Protein AF-A0A6M0RI28-F1 (afdb_monomer_lite)

Radius of gyration: 14.51 Å; chains: 1; bounding box: 36×31×35 Å

pLDDT: mean 93.05, std 6.73, range [59.41, 98.56]

Structure (mmCIF, N/CA/C/O backbone):
data_AF-A0A6M0RI28-F1
#
_entry.id   AF-A0A6M0RI28-F1
#
loop_
_atom_site.group_PDB
_atom_site.id
_atom_site.type_symbol
_atom_site.label_atom_id
_atom_site.label_alt_id
_atom_site.label_comp_id
_atom_site.label_asym_id
_atom_site.label_entity_id
_atom_site.label_seq_id
_atom_site.pdbx_PDB_ins_code
_atom_site.Cartn_x
_atom_site.Cartn_y
_atom_site.Cartn_z
_atom_site.occupancy
_atom_site.B_iso_or_equiv
_atom_site.auth_seq_id
_atom_site.auth_comp_id
_atom_site.auth_asym_id
_atom_site.auth_atom_id
_atom_site.pdbx_PDB_model_num
ATOM 1 N 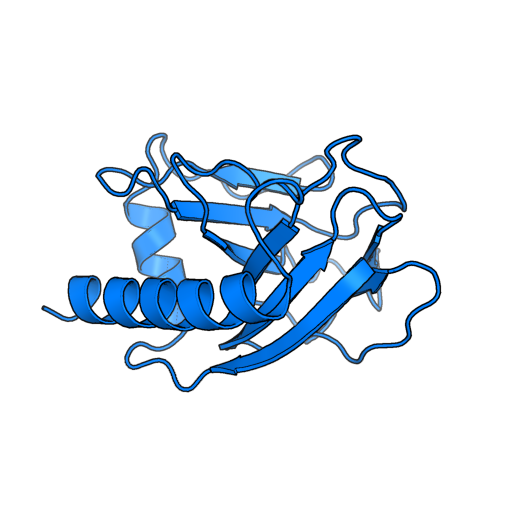N . MET A 1 1 ? 6.501 -1.047 -10.677 1.00 92.00 1 MET A N 1
ATOM 2 C CA . MET A 1 1 ? 7.098 0.291 -10.938 1.00 92.00 1 MET A CA 1
ATOM 3 C C . MET A 1 1 ? 6.277 1.347 -10.215 1.00 92.00 1 MET A C 1
ATOM 5 O O . MET A 1 1 ? 5.064 1.245 -10.260 1.00 92.00 1 MET A O 1
ATOM 9 N N . ILE A 1 2 ? 6.871 2.327 -9.529 1.00 95.81 2 ILE A N 1
ATOM 10 C CA . ILE A 1 2 ? 6.079 3.419 -8.931 1.00 95.81 2 ILE A CA 1
ATOM 11 C C . ILE A 1 2 ? 5.707 4.405 -10.037 1.00 95.81 2 ILE A C 1
ATOM 13 O O . ILE A 1 2 ? 6.597 4.922 -10.714 1.00 95.81 2 ILE A O 1
ATOM 17 N N . VAL A 1 3 ? 4.407 4.647 -10.201 1.00 96.75 3 VAL A N 1
ATOM 18 C CA . VAL A 1 3 ? 3.840 5.551 -11.217 1.00 96.75 3 VAL A CA 1
ATOM 19 C C . VAL A 1 3 ? 3.291 6.848 -10.618 1.00 96.75 3 VAL A C 1
ATOM 21 O O . VAL A 1 3 ? 3.072 7.810 -11.344 1.00 96.75 3 VAL A O 1
ATOM 24 N N . HIS A 1 4 ? 3.120 6.900 -9.295 1.00 97.69 4 HIS A N 1
ATOM 25 C CA . HIS A 1 4 ? 2.779 8.111 -8.549 1.00 97.69 4 HIS A CA 1
ATOM 26 C C . HIS A 1 4 ? 3.325 8.014 -7.118 1.00 97.69 4 HIS A C 1
ATOM 28 O O . HIS A 1 4 ? 3.339 6.925 -6.540 1.00 97.69 4 HIS A O 1
ATOM 34 N N . ILE A 1 5 ? 3.762 9.135 -6.542 1.00 97.31 5 ILE A N 1
ATOM 35 C CA . ILE A 1 5 ? 4.209 9.228 -5.148 1.00 97.31 5 ILE A CA 1
ATOM 36 C C . ILE A 1 5 ? 3.912 10.619 -4.589 1.00 97.31 5 ILE A C 1
ATOM 38 O O . ILE A 1 5 ? 4.222 11.622 -5.227 1.00 97.31 5 ILE A O 1
ATOM 42 N N . GLU A 1 6 ? 3.357 10.678 -3.383 1.00 96.88 6 GLU A N 1
ATOM 43 C CA . GLU A 1 6 ? 3.124 11.923 -2.652 1.00 96.88 6 GLU A CA 1
ATOM 44 C C . GLU A 1 6 ? 3.107 11.688 -1.136 1.00 96.88 6 GLU A C 1
ATOM 46 O O . GLU A 1 6 ? 2.978 10.557 -0.673 1.00 96.88 6 GLU A O 1
ATOM 51 N N . ASN A 1 7 ? 3.237 12.755 -0.348 1.00 97.19 7 ASN A N 1
ATOM 52 C CA . ASN A 1 7 ? 3.039 12.695 1.100 1.00 97.19 7 ASN A CA 1
ATOM 53 C C . ASN A 1 7 ? 1.649 13.221 1.438 1.00 97.19 7 ASN A C 1
ATOM 55 O O . ASN A 1 7 ? 1.312 14.345 1.064 1.00 97.19 7 ASN A O 1
ATOM 59 N N . LEU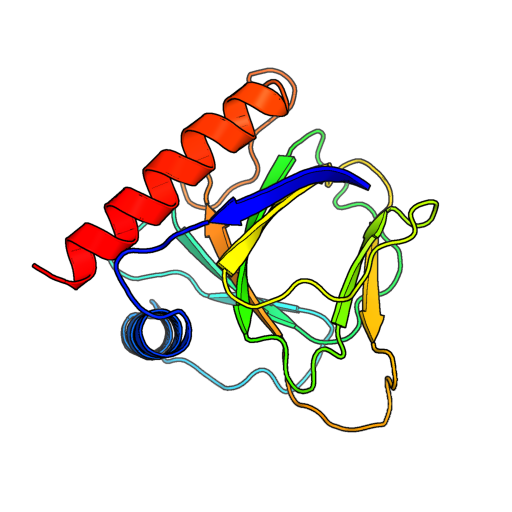 A 1 8 ? 0.864 12.426 2.161 1.00 96.50 8 LEU A N 1
ATOM 60 C CA . LEU A 1 8 ? -0.472 12.816 2.587 1.00 96.50 8 LEU A CA 1
ATOM 61 C C . LEU A 1 8 ? -0.432 13.483 3.959 1.00 96.50 8 LEU A C 1
ATOM 63 O O . LEU A 1 8 ? 0.223 13.006 4.885 1.00 96.50 8 LEU A O 1
ATOM 67 N N . GLN A 1 9 ? -1.191 14.567 4.100 1.00 93.56 9 GLN A N 1
ATOM 68 C CA . GLN A 1 9 ? -1.577 15.086 5.407 1.00 93.56 9 GLN A CA 1
ATOM 69 C C . GLN A 1 9 ? -2.809 14.309 5.866 1.00 93.56 9 GLN A C 1
ATOM 71 O O . GLN A 1 9 ? -3.919 14.555 5.398 1.00 93.56 9 GLN A O 1
ATOM 76 N N . LEU A 1 10 ? -2.587 13.316 6.724 1.00 93.19 10 LEU A N 1
ATOM 77 C CA . LEU A 1 10 ? -3.654 12.500 7.291 1.00 93.19 10 LEU A CA 1
ATOM 78 C C . LEU A 1 10 ? -4.216 13.178 8.546 1.00 93.19 10 LEU A C 1
ATOM 80 O O . LEU A 1 10 ? -3.442 13.784 9.290 1.00 93.19 10 LEU A O 1
ATOM 84 N N . PRO A 1 11 ? -5.526 13.053 8.812 1.00 92.00 11 PRO A N 1
ATOM 85 C CA . PRO A 1 11 ? -6.117 13.591 10.034 1.00 92.00 11 PRO A CA 1
ATOM 86 C C . PRO A 1 11 ? -5.664 12.795 11.275 1.00 92.00 11 PRO A C 1
ATOM 88 O O . PRO A 1 11 ? -5.379 13.384 12.313 1.00 92.00 11 PRO A O 1
ATOM 91 N N . LEU A 1 12 ? -5.433 11.485 11.108 1.00 92.12 12 LEU A N 1
ATOM 92 C CA . LEU A 1 12 ? -4.963 10.569 12.146 1.00 92.12 12 LEU A CA 1
ATOM 93 C C . LEU A 1 12 ? -3.471 10.232 11.975 1.00 92.12 12 LEU A C 1
ATOM 95 O O . LEU A 1 12 ? -3.001 9.991 10.858 1.00 92.12 12 LEU A O 1
ATOM 99 N N . ALA A 1 13 ? -2.724 10.135 13.080 1.00 94.69 13 ALA A N 1
ATOM 100 C CA . ALA A 1 13 ? -1.317 9.736 13.038 1.00 94.69 13 ALA A CA 1
ATOM 101 C C . ALA A 1 13 ? -1.147 8.286 12.538 1.00 94.69 13 ALA A C 1
ATOM 103 O O . ALA A 1 13 ? -1.889 7.385 12.935 1.00 94.69 13 ALA A O 1
ATOM 104 N N . CYS A 1 14 ? -0.118 8.030 11.720 1.00 96.56 14 CYS A N 1
ATOM 105 C CA . CYS A 1 14 ? 0.115 6.712 11.109 1.00 96.56 14 CYS A CA 1
ATOM 106 C C . CYS A 1 14 ? 0.259 5.577 12.137 1.00 96.56 14 CYS A C 1
ATOM 108 O O . CYS A 1 14 ? -0.241 4.476 11.917 1.00 96.56 14 CYS A O 1
ATOM 110 N N . GLU A 1 15 ? 0.896 5.840 13.280 1.00 94.69 15 GLU A N 1
ATOM 111 C CA . GLU A 1 15 ? 1.069 4.851 14.353 1.00 94.69 15 GLU A CA 1
ATOM 112 C C . GLU A 1 15 ? -0.254 4.493 15.045 1.00 94.69 15 GLU A C 1
ATOM 114 O O . GLU A 1 15 ? -0.503 3.323 15.359 1.00 94.69 15 GLU A O 1
ATOM 119 N N . GLN A 1 16 ? -1.128 5.485 15.241 1.00 95.25 16 GLN A N 1
ATOM 120 C CA . GLN A 1 16 ? -2.469 5.282 15.793 1.00 95.25 16 GLN A CA 1
ATOM 121 C C . GLN A 1 16 ? -3.328 4.479 14.813 1.00 95.25 16 GLN A C 1
ATOM 123 O O . GLN A 1 16 ? -3.933 3.479 15.202 1.00 95.25 16 GLN A O 1
ATOM 128 N N . LEU A 1 17 ? -3.299 4.852 13.530 1.00 96.62 17 LEU A N 1
ATOM 129 C CA . LEU A 1 17 ? -3.983 4.136 12.457 1.00 96.62 17 LEU A CA 1
ATOM 130 C C . LEU A 1 17 ? -3.522 2.675 12.362 1.00 96.62 17 LEU A C 1
ATOM 132 O O . LEU A 1 17 ? -4.346 1.765 12.304 1.00 96.62 17 LEU A O 1
ATOM 136 N N . LEU A 1 18 ? -2.210 2.430 12.398 1.00 96.88 18 LEU A N 1
ATOM 137 C CA . LEU A 1 18 ? -1.657 1.079 12.356 1.00 96.88 18 LEU A CA 1
ATOM 138 C C . LEU A 1 18 ? -2.093 0.241 13.564 1.00 96.88 18 LEU A C 1
ATOM 140 O O . LEU A 1 18 ? -2.469 -0.920 13.405 1.00 96.88 18 LEU A O 1
ATOM 144 N N . SER A 1 19 ? -2.060 0.822 14.765 1.00 95.69 19 SER A N 1
ATOM 145 C CA . SER A 1 19 ? -2.489 0.139 15.992 1.00 95.69 19 SER A CA 1
ATOM 146 C C . SER A 1 19 ? -3.970 -0.239 15.933 1.00 95.69 19 SER A C 1
ATOM 148 O O . SER A 1 19 ? -4.334 -1.370 16.262 1.00 95.69 19 SER A O 1
ATOM 150 N N . TYR A 1 20 ? -4.813 0.672 15.436 1.00 95.62 20 TYR A N 1
ATOM 151 C CA . TYR A 1 20 ? -6.230 0.412 15.210 1.00 95.62 20 TYR A CA 1
ATOM 152 C C . TYR A 1 20 ? -6.440 -0.722 14.199 1.00 95.62 20 TYR A C 1
ATOM 154 O O . TYR A 1 20 ? -7.090 -1.715 14.525 1.00 95.62 20 TYR A O 1
ATOM 162 N N . LEU A 1 21 ? -5.821 -0.644 13.016 1.00 96.25 21 LEU A N 1
ATOM 163 C CA . LEU A 1 21 ? -5.932 -1.665 11.966 1.00 96.25 21 LEU A CA 1
ATO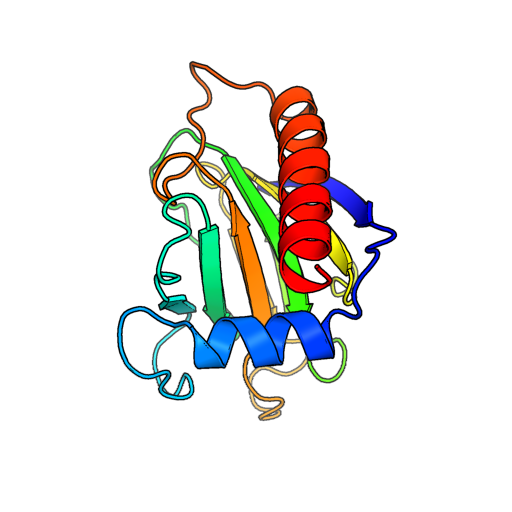M 164 C C . LEU A 1 21 ? -5.582 -3.070 12.473 1.00 96.25 21 LEU A C 1
ATOM 166 O O . LEU A 1 21 ? -6.310 -4.020 12.192 1.00 96.25 21 LEU A O 1
ATOM 170 N N . LYS A 1 22 ? -4.516 -3.205 13.274 1.00 96.06 22 LYS A N 1
ATOM 171 C CA . LYS A 1 22 ? -4.118 -4.488 13.880 1.00 96.06 22 LYS A CA 1
ATOM 172 C C . LYS A 1 22 ? -5.213 -5.076 14.769 1.00 96.06 22 LYS A C 1
ATOM 174 O O . LYS A 1 22 ? -5.441 -6.285 14.730 1.00 96.06 22 LYS A O 1
ATOM 179 N N . SER A 1 23 ? -5.920 -4.232 15.521 1.00 95.56 23 SER A N 1
ATOM 180 C CA . SER A 1 23 ? -7.000 -4.655 16.422 1.00 95.56 23 SER A CA 1
ATOM 181 C C . SER A 1 23 ? -8.276 -5.108 15.701 1.00 95.56 23 SER A C 1
ATOM 183 O O . SER A 1 23 ? -9.050 -5.887 16.258 1.00 95.56 23 SER A O 1
ATOM 185 N N . ILE A 1 24 ? -8.477 -4.675 14.452 1.00 95.25 24 ILE A N 1
ATOM 186 C CA . ILE A 1 24 ? -9.676 -4.978 13.655 1.00 95.25 24 ILE A CA 1
ATOM 187 C C . ILE A 1 24 ? -9.395 -5.890 12.456 1.00 95.25 24 ILE A C 1
ATOM 189 O O . ILE A 1 24 ? -10.182 -5.952 11.515 1.00 95.25 24 ILE A O 1
ATOM 193 N N . THR A 1 25 ? -8.295 -6.635 12.481 1.00 95.88 25 THR A N 1
ATOM 194 C CA . THR A 1 25 ? -8.033 -7.685 11.489 1.00 95.88 25 THR A CA 1
ATOM 195 C C . THR A 1 25 ? -9.112 -8.787 11.545 1.00 95.88 25 THR A C 1
ATOM 197 O O . THR A 1 25 ? -9.652 -9.105 12.614 1.00 95.88 25 THR A O 1
ATOM 200 N N . ALA A 1 26 ? -9.492 -9.340 10.382 1.00 90.88 26 ALA A N 1
ATOM 201 C CA . ALA A 1 26 ? -10.526 -10.379 10.251 1.00 90.88 26 ALA A CA 1
ATOM 202 C C . ALA A 1 26 ? -10.180 -11.619 11.083 1.00 90.88 26 ALA A C 1
ATOM 204 O O . ALA A 1 26 ? -10.967 -12.058 11.925 1.00 90.88 26 ALA A O 1
ATOM 205 N N . MET A 1 27 ? -8.951 -12.094 10.906 1.00 87.25 27 MET A N 1
ATOM 206 C CA . MET A 1 27 ? -8.293 -13.055 11.782 1.00 87.25 27 MET A CA 1
ATOM 207 C C . MET A 1 27 ? -7.457 -12.307 12.821 1.00 87.25 27 MET A C 1
ATOM 209 O O . MET A 1 27 ? -6.961 -11.234 12.493 1.00 87.25 27 MET A O 1
ATOM 213 N N . PRO A 1 28 ? -7.258 -12.843 14.042 1.00 86.75 28 PRO A N 1
ATOM 214 C CA . PRO A 1 28 ? -6.393 -12.205 15.027 1.00 86.75 28 PRO A CA 1
ATOM 215 C C . PRO A 1 28 ? -5.016 -11.901 14.439 1.00 86.75 28 PRO A C 1
ATOM 217 O O . PRO A 1 28 ? -4.357 -12.798 13.912 1.00 86.75 28 PRO A O 1
ATOM 220 N N . TYR A 1 29 ? -4.587 -10.644 14.547 1.00 90.19 29 TYR A N 1
ATOM 221 C CA . TYR A 1 29 ? -3.275 -10.215 14.084 1.00 90.19 29 TYR A CA 1
ATOM 222 C C . TYR A 1 29 ? -2.170 -11.082 14.701 1.00 90.19 29 TYR A C 1
ATOM 224 O O . TYR A 1 29 ? -2.054 -11.212 15.923 1.00 90.19 29 TYR A O 1
ATOM 232 N N . GLN A 1 30 ? -1.329 -11.644 13.839 1.00 84.75 30 GLN A N 1
ATOM 233 C CA . GLN A 1 30 ? -0.113 -12.342 14.228 1.00 84.75 30 GLN A CA 1
ATOM 234 C C . GLN A 1 30 ? 1.066 -11.599 13.614 1.00 84.75 30 GLN A C 1
ATOM 236 O O . GLN A 1 30 ? 1.045 -11.382 12.411 1.00 84.75 30 GLN A O 1
ATOM 241 N N . PRO A 1 31 ? 2.099 -11.223 14.386 1.00 82.00 31 PRO A N 1
ATOM 242 C CA . PRO A 1 31 ? 3.259 -10.548 13.822 1.00 82.00 31 PRO A CA 1
ATOM 243 C C . PRO A 1 31 ? 3.859 -11.333 12.655 1.00 82.00 31 PRO A C 1
ATOM 245 O O . PRO A 1 31 ? 4.060 -12.545 12.765 1.00 82.00 31 PRO A O 1
ATOM 248 N N . PHE A 1 32 ? 4.196 -10.636 11.574 1.00 79.12 32 PHE A N 1
ATOM 249 C CA . PHE A 1 32 ? 4.861 -11.236 10.426 1.00 79.12 32 PHE A CA 1
ATOM 250 C C . PHE A 1 32 ? 6.235 -11.814 10.816 1.00 79.12 32 PHE A C 1
ATOM 252 O O . PHE A 1 32 ? 7.118 -11.081 11.263 1.00 79.12 32 PHE A O 1
ATOM 259 N N . ARG A 1 33 ? 6.415 -13.139 10.682 1.00 76.62 33 ARG A N 1
ATOM 260 C CA . ARG A 1 33 ? 7.641 -13.858 11.103 1.00 76.62 33 ARG A CA 1
ATOM 261 C C . ARG A 1 33 ? 8.397 -14.562 9.979 1.00 76.62 33 ARG A C 1
ATOM 263 O O . ARG A 1 33 ? 9.575 -14.856 10.153 1.00 76.62 33 ARG A O 1
ATOM 270 N N . CYS A 1 34 ? 7.738 -14.893 8.871 1.00 76.75 34 CYS A N 1
ATOM 271 C CA . CYS A 1 34 ? 8.345 -15.646 7.774 1.00 76.75 34 CYS A CA 1
ATOM 272 C C . CYS A 1 34 ? 7.721 -15.272 6.425 1.00 76.75 34 CYS A C 1
ATOM 274 O O . CYS A 1 34 ? 6.559 -14.879 6.367 1.00 76.75 34 CYS A O 1
ATOM 276 N N . GLY A 1 35 ? 8.498 -15.425 5.350 1.00 84.75 35 GLY A N 1
ATOM 277 C CA . GLY A 1 35 ? 8.132 -14.986 4.002 1.00 84.75 35 GLY A CA 1
ATOM 278 C C . GLY A 1 35 ? 8.634 -13.575 3.688 1.00 84.75 35 GLY A C 1
ATOM 279 O O . GLY A 1 35 ? 9.463 -13.021 4.409 1.00 84.75 35 GLY A O 1
ATOM 280 N N . PHE A 1 36 ? 8.107 -12.986 2.612 1.00 88.88 36 PHE A N 1
ATOM 281 C CA . PHE A 1 36 ? 8.454 -11.624 2.187 1.00 88.88 36 PHE A CA 1
ATOM 282 C C . PHE A 1 36 ? 7.386 -10.583 2.539 1.00 88.88 36 PHE A C 1
ATOM 284 O O . PHE A 1 36 ? 7.730 -9.476 2.953 1.00 88.88 36 PHE A O 1
ATOM 291 N N . THR A 1 37 ? 6.107 -10.947 2.413 1.00 92.12 37 THR A N 1
ATOM 292 C CA . THR A 1 37 ? 4.948 -10.101 2.726 1.00 92.12 37 THR A CA 1
ATOM 293 C C . THR A 1 37 ? 3.783 -10.919 3.287 1.00 92.12 37 THR A C 1
ATOM 295 O O . THR A 1 37 ? 3.726 -12.139 3.116 1.00 92.12 37 THR A O 1
ATOM 298 N N . HIS A 1 38 ? 2.839 -10.238 3.934 1.00 93.19 38 HIS A N 1
ATOM 299 C CA . HIS A 1 38 ? 1.556 -10.779 4.371 1.00 93.19 38 HIS A CA 1
ATOM 300 C C . HIS A 1 38 ? 0.458 -9.715 4.283 1.00 93.19 38 HIS A C 1
ATOM 302 O O . HIS A 1 38 ? 0.688 -8.553 4.620 1.00 93.19 38 HIS A O 1
ATOM 308 N N . LEU A 1 39 ? -0.734 -10.118 3.840 1.00 93.69 39 LEU A N 1
ATOM 309 C CA . LEU A 1 39 ? -1.919 -9.267 3.748 1.00 93.69 39 LEU A CA 1
ATOM 310 C C . LEU A 1 39 ? -2.946 -9.695 4.795 1.00 93.69 39 LEU A C 1
ATOM 312 O O . LEU A 1 39 ? -3.349 -10.854 4.824 1.00 93.69 39 LEU A O 1
ATOM 316 N N . TYR A 1 40 ? -3.409 -8.745 5.601 1.00 95.31 40 TYR A N 1
ATOM 317 C CA . TYR A 1 40 ? -4.500 -8.943 6.546 1.00 95.31 40 TYR A CA 1
ATOM 318 C C . TYR A 1 40 ? -5.763 -8.252 6.042 1.00 95.31 40 TYR A C 1
ATOM 320 O O . TYR A 1 40 ? -5.756 -7.069 5.683 1.00 95.31 40 TYR A O 1
ATOM 328 N N . GLU A 1 41 ? -6.870 -8.986 6.067 1.00 96.00 41 GLU A N 1
ATOM 329 C CA . GLU A 1 41 ? -8.197 -8.423 5.845 1.00 96.00 41 GLU A CA 1
ATOM 330 C C . GLU A 1 41 ? -8.649 -7.589 7.041 1.00 96.00 41 GLU A C 1
ATOM 332 O O . GLU A 1 41 ? -8.385 -7.945 8.192 1.00 96.00 41 GLU A O 1
ATOM 337 N N . ILE A 1 42 ? -9.349 -6.489 6.769 1.00 95.94 42 ILE A N 1
ATOM 338 C CA . ILE A 1 42 ? -9.832 -5.557 7.786 1.00 95.94 42 ILE A CA 1
ATOM 339 C C . ILE A 1 42 ? -11.342 -5.752 7.969 1.00 95.94 42 ILE A C 1
ATOM 341 O O . ILE A 1 42 ? -12.116 -5.642 7.015 1.00 95.94 42 ILE A O 1
ATOM 345 N N . LYS A 1 43 ? -11.781 -6.055 9.197 1.00 94.06 43 LYS A N 1
ATOM 346 C CA . LYS A 1 43 ? -13.199 -6.276 9.529 1.00 94.06 43 LYS A CA 1
ATOM 347 C C . LYS A 1 43 ? -14.022 -5.053 9.165 1.00 94.06 43 LYS A C 1
ATOM 349 O O . LYS A 1 43 ? -13.628 -3.937 9.472 1.00 94.06 43 LYS A O 1
ATOM 354 N N . ASN A 1 44 ? -15.186 -5.282 8.561 1.00 92.94 44 ASN A N 1
ATOM 355 C CA . ASN A 1 44 ? -16.143 -4.249 8.143 1.00 92.94 44 ASN A CA 1
ATOM 356 C C . ASN A 1 44 ? -15.632 -3.274 7.061 1.00 92.94 44 ASN A C 1
ATOM 358 O O . ASN A 1 44 ? -16.395 -2.424 6.616 1.00 92.94 44 ASN A O 1
ATOM 362 N N . PHE A 1 45 ? -14.394 -3.428 6.578 1.00 95.44 45 PHE A N 1
ATOM 363 C CA . PHE A 1 45 ? -13.777 -2.542 5.592 1.00 95.44 45 PHE A CA 1
ATOM 364 C C . PHE A 1 45 ? -13.229 -3.346 4.412 1.00 95.44 45 PHE A C 1
ATOM 366 O O . PHE A 1 45 ? -12.024 -3.504 4.227 1.00 95.44 45 PHE A O 1
ATOM 373 N N . GLN A 1 46 ? -14.145 -3.855 3.585 1.00 94.88 46 GLN A N 1
ATOM 374 C CA . GLN A 1 46 ? -13.832 -4.80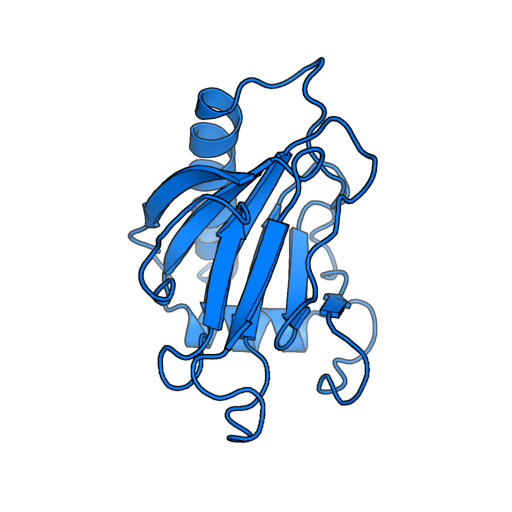2 2.508 1.00 94.88 46 GLN A CA 1
ATOM 375 C C . GLN A 1 46 ? -12.859 -4.264 1.453 1.00 94.88 46 GLN A C 1
ATOM 377 O O . GLN A 1 46 ? -12.194 -5.065 0.807 1.00 94.88 46 GLN A O 1
ATOM 382 N N . ASN A 1 47 ? -12.736 -2.946 1.288 1.00 97.19 47 ASN A N 1
ATOM 383 C CA . ASN A 1 47 ? -11.839 -2.340 0.296 1.00 97.19 47 ASN A CA 1
ATOM 384 C C . ASN A 1 47 ? -10.402 -2.134 0.798 1.00 97.19 47 ASN A C 1
ATOM 386 O O . ASN A 1 47 ? -9.529 -1.735 0.029 1.00 97.19 47 ASN A O 1
ATOM 390 N N . PHE A 1 48 ? -10.147 -2.374 2.084 1.00 97.75 48 PHE A N 1
ATOM 391 C CA . PHE A 1 48 ? -8.857 -2.098 2.701 1.00 97.75 48 PHE A CA 1
ATOM 392 C C . PHE A 1 48 ? -8.166 -3.382 3.142 1.00 97.75 48 PHE A C 1
ATOM 394 O O . PHE A 1 48 ? -8.804 -4.343 3.584 1.00 97.75 48 PHE A O 1
ATOM 401 N N . ARG A 1 49 ? -6.839 -3.399 3.019 1.00 97.31 49 ARG A N 1
ATOM 402 C CA . ARG A 1 49 ? -5.969 -4.469 3.519 1.00 97.31 49 ARG A CA 1
ATOM 403 C C . ARG A 1 49 ? -4.761 -3.866 4.218 1.00 97.31 49 ARG A C 1
ATOM 405 O O . ARG A 1 49 ? -4.183 -2.899 3.725 1.00 97.31 49 ARG A O 1
ATOM 412 N N . LEU A 1 50 ? -4.352 -4.455 5.337 1.00 97.31 50 LEU A N 1
ATOM 413 C CA . LEU A 1 50 ? -3.054 -4.156 5.934 1.00 97.31 50 LEU A CA 1
ATOM 414 C C . LEU A 1 50 ? -2.011 -5.057 5.273 1.00 97.31 50 LEU A C 1
ATOM 416 O O . LEU A 1 50 ? -2.120 -6.276 5.341 1.00 97.31 50 LEU A O 1
ATOM 420 N N . LEU A 1 51 ? -1.011 -4.461 4.639 1.00 96.00 51 LEU A N 1
ATOM 421 C CA . LEU A 1 51 ? 0.126 -5.153 4.048 1.00 96.00 51 LEU A CA 1
ATOM 422 C C . LEU A 1 51 ? 1.337 -4.968 4.955 1.00 96.00 51 LEU A C 1
ATOM 424 O O . LEU A 1 51 ? 1.762 -3.840 5.184 1.00 96.00 51 LEU A O 1
ATOM 428 N N . GLU A 1 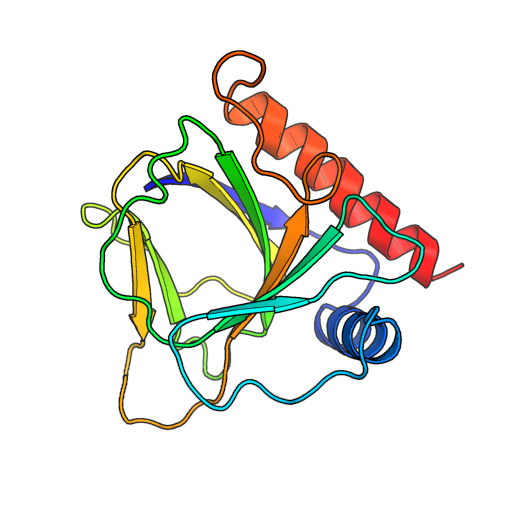52 ? 1.910 -6.060 5.439 1.00 95.06 52 GLU A N 1
ATOM 429 C CA . GLU A 1 52 ? 3.190 -6.050 6.145 1.00 95.06 52 GLU A CA 1
ATOM 430 C C . GLU A 1 52 ? 4.238 -6.825 5.354 1.00 95.06 52 GLU A C 1
ATOM 432 O O . GLU A 1 52 ? 3.912 -7.736 4.590 1.00 95.06 52 GLU A O 1
ATOM 437 N N . GLY A 1 53 ? 5.511 -6.491 5.539 1.00 91.81 53 GLY A N 1
ATOM 438 C CA . GLY A 1 53 ? 6.581 -7.238 4.896 1.00 91.81 53 GLY A CA 1
ATOM 439 C C . GLY A 1 53 ? 7.980 -6.829 5.316 1.00 91.81 53 GLY A C 1
ATOM 440 O O . GLY A 1 53 ? 8.184 -5.945 6.143 1.00 91.81 53 GLY A O 1
ATOM 441 N N . VAL A 1 54 ? 8.960 -7.490 4.713 1.00 91.56 54 VAL A N 1
ATOM 442 C CA . VAL A 1 54 ? 10.390 -7.168 4.821 1.00 91.56 54 VAL A CA 1
ATOM 443 C C . VAL A 1 54 ? 10.943 -6.881 3.423 1.00 91.56 54 VAL A C 1
ATOM 445 O O . VAL A 1 54 ? 10.224 -6.366 2.566 1.00 91.56 54 VAL A O 1
ATOM 448 N N . ALA A 1 55 ? 12.218 -7.171 3.164 1.00 91.06 55 ALA A N 1
ATOM 449 C CA . ALA A 1 55 ? 12.743 -7.106 1.810 1.00 91.06 55 ALA A CA 1
ATOM 450 C C . ALA A 1 55 ? 12.024 -8.130 0.916 1.00 91.06 55 ALA A C 1
ATOM 452 O O . ALA A 1 55 ? 11.948 -9.303 1.263 1.00 91.06 55 ALA A O 1
ATOM 453 N N . VAL A 1 56 ? 11.526 -7.689 -0.236 1.00 91.44 56 VAL A N 1
ATOM 454 C CA . VAL A 1 56 ? 10.820 -8.518 -1.217 1.00 91.44 56 VAL A CA 1
ATOM 455 C C . VAL A 1 56 ? 11.669 -8.581 -2.485 1.00 91.44 56 VAL A C 1
ATOM 457 O O . VAL A 1 56 ? 11.997 -7.518 -3.018 1.00 91.44 56 VAL A O 1
ATOM 460 N N . PRO A 1 57 ? 12.031 -9.776 -2.988 1.00 92.94 57 PRO A N 1
ATOM 461 C CA . PRO A 1 57 ? 12.780 -9.921 -4.230 1.00 92.94 57 PRO A CA 1
ATOM 462 C C . PRO A 1 57 ? 12.059 -9.295 -5.425 1.00 92.94 57 PRO A C 1
ATOM 464 O O . PRO A 1 57 ? 10.837 -9.138 -5.429 1.00 92.94 57 PRO A O 1
ATOM 467 N N . SER A 1 58 ? 12.814 -8.994 -6.481 1.00 95.44 58 SER A N 1
ATOM 468 C CA . SER A 1 58 ? 12.225 -8.482 -7.715 1.00 95.44 58 SER A CA 1
ATOM 469 C C . SER A 1 58 ? 11.281 -9.490 -8.370 1.00 95.44 58 SER A C 1
ATOM 471 O O . SER A 1 58 ? 11.716 -10.559 -8.798 1.00 95.44 58 SER A O 1
ATOM 473 N N . HIS A 1 59 ? 10.025 -9.088 -8.546 1.00 95.31 59 HIS A N 1
ATOM 474 C CA . HIS A 1 59 ? 8.971 -9.869 -9.192 1.00 95.31 59 HIS A CA 1
ATOM 475 C C . HIS A 1 59 ? 7.988 -8.953 -9.939 1.00 95.31 59 HIS A C 1
ATOM 477 O O . HIS A 1 59 ? 8.131 -7.731 -9.925 1.00 95.31 59 HIS A O 1
ATOM 483 N N . SER A 1 60 ? 7.037 -9.564 -10.637 1.00 95.56 60 SER A N 1
ATOM 484 C CA . SER A 1 60 ? 5.799 -8.953 -11.128 1.00 95.56 60 SER A CA 1
ATOM 485 C C . SER A 1 60 ? 4.652 -9.787 -10.562 1.00 95.56 60 SER A C 1
ATOM 487 O O . SER A 1 60 ? 4.812 -11.003 -10.419 1.00 95.56 60 SER A O 1
ATOM 489 N N . ASP A 1 61 ? 3.520 -9.157 -10.260 1.00 93.25 61 ASP A N 1
ATOM 490 C CA . ASP A 1 61 ? 2.329 -9.862 -9.771 1.00 93.25 61 ASP A CA 1
ATOM 491 C C . ASP A 1 61 ? 1.617 -10.606 -10.918 1.00 93.25 61 ASP A C 1
ATOM 493 O O . ASP A 1 61 ? 0.720 -11.405 -10.668 1.00 93.25 61 ASP A O 1
ATOM 497 N N . GLY A 1 62 ? 1.994 -10.348 -12.180 1.00 94.06 62 GLY A N 1
ATOM 498 C CA . GLY A 1 62 ? 1.335 -10.916 -13.362 1.00 94.06 62 GLY A CA 1
ATOM 499 C C . GLY A 1 62 ? -0.073 -10.363 -13.608 1.00 94.06 62 GLY A C 1
ATOM 500 O O . GLY A 1 62 ? -0.828 -10.928 -14.396 1.00 94.06 62 GLY A O 1
ATOM 501 N N . ILE A 1 63 ? -0.429 -9.268 -12.930 1.00 94.81 63 ILE A N 1
ATOM 502 C CA . ILE A 1 63 ? -1.723 -8.593 -13.030 1.00 94.81 63 ILE A CA 1
ATOM 503 C C . ILE A 1 63 ? -1.494 -7.225 -13.664 1.00 94.81 63 ILE A C 1
ATOM 505 O O . ILE A 1 63 ? -0.757 -6.406 -13.116 1.00 94.81 63 ILE A O 1
ATOM 509 N N . ALA A 1 64 ? -2.178 -6.953 -14.777 1.00 97.00 64 ALA A N 1
ATOM 510 C CA . ALA A 1 64 ? -2.201 -5.648 -15.435 1.00 97.00 64 ALA A CA 1
ATOM 511 C C . ALA A 1 64 ? -2.998 -4.624 -14.604 1.00 97.00 64 ALA A C 1
ATOM 513 O O . ALA A 1 64 ? -4.120 -4.256 -14.950 1.00 97.00 64 ALA A O 1
ATOM 514 N N . GLY A 1 65 ? -2.428 -4.178 -13.484 1.00 97.56 65 GLY A N 1
ATOM 515 C CA . GLY A 1 65 ? -3.111 -3.310 -12.531 1.00 97.56 65 GLY A CA 1
ATOM 516 C C . GLY A 1 65 ? -2.190 -2.431 -11.694 1.00 97.56 65 GLY A C 1
ATOM 517 O O . GLY A 1 65 ? -0.960 -2.485 -11.779 1.00 97.56 65 GLY A O 1
ATOM 518 N N . TYR A 1 66 ? -2.829 -1.618 -10.862 1.00 98.19 66 TYR A N 1
ATOM 519 C CA . TYR A 1 66 ? -2.217 -0.701 -9.919 1.00 98.19 66 TYR A CA 1
ATOM 520 C C . TYR A 1 66 ? -2.595 -1.074 -8.488 1.00 98.19 66 TYR A C 1
ATOM 522 O O . TYR A 1 66 ? -3.726 -1.468 -8.202 1.00 98.19 66 TYR A O 1
ATOM 530 N N . ARG A 1 67 ? -1.649 -0.896 -7.567 1.00 97.62 67 ARG A N 1
ATOM 531 C CA . ARG A 1 67 ? -1.859 -1.040 -6.129 1.00 97.62 67 ARG A CA 1
ATOM 532 C C . ARG A 1 67 ? -1.435 0.249 -5.420 1.00 97.62 67 ARG A C 1
ATOM 534 O O . ARG A 1 67 ? -0.234 0.518 -5.326 1.00 97.62 67 ARG A O 1
ATOM 541 N N . PRO A 1 68 ? -2.384 1.068 -4.948 1.00 98.31 68 PRO A N 1
ATOM 542 C CA . PRO A 1 68 ? -2.078 2.191 -4.080 1.00 98.31 68 PRO A CA 1
ATOM 543 C C . PRO A 1 68 ? -1.741 1.694 -2.670 1.00 98.31 68 PRO A C 1
ATOM 545 O O . PRO A 1 68 ? -2.422 0.826 -2.122 1.00 98.31 68 PRO A O 1
ATOM 548 N N . ILE A 1 69 ? -0.672 2.234 -2.091 1.00 98.19 69 ILE A N 1
ATOM 549 C CA . ILE A 1 69 ? -0.160 1.856 -0.772 1.00 98.19 69 ILE A CA 1
ATOM 550 C C . ILE A 1 69 ? 0.145 3.134 0.003 1.00 98.19 69 ILE A C 1
ATOM 552 O O . ILE A 1 69 ? 0.981 3.932 -0.423 1.00 98.19 69 ILE A O 1
ATOM 556 N N . LEU A 1 70 ? -0.498 3.311 1.151 1.00 98.56 70 LEU A N 1
ATOM 557 C CA . LEU A 1 70 ? -0.148 4.326 2.135 1.00 98.56 70 LEU A CA 1
ATOM 558 C C . LEU A 1 70 ? 0.831 3.727 3.144 1.00 98.56 70 LEU A C 1
ATOM 560 O O . LEU A 1 70 ? 0.477 2.813 3.887 1.00 98.56 70 LEU A O 1
ATOM 564 N N . MET A 1 71 ? 2.061 4.231 3.183 1.00 98.38 71 MET A N 1
ATOM 565 C CA . MET A 1 71 ? 3.081 3.775 4.122 1.00 98.38 71 MET A CA 1
ATOM 566 C C . MET A 1 71 ? 2.717 4.211 5.546 1.00 98.38 71 MET A C 1
ATOM 568 O O . MET A 1 71 ? 2.691 5.403 5.846 1.00 98.38 71 MET A O 1
ATOM 572 N N . LEU A 1 72 ? 2.453 3.251 6.433 1.00 97.94 72 LEU A N 1
ATOM 573 C CA . LEU A 1 72 ? 2.098 3.510 7.832 1.00 97.94 72 LEU A CA 1
ATOM 574 C C . LEU A 1 72 ? 3.295 3.359 8.767 1.00 97.94 72 LEU A C 1
ATOM 576 O O . LEU A 1 72 ? 3.394 4.050 9.775 1.00 97.94 72 LEU A O 1
ATOM 580 N N . HIS A 1 73 ? 4.207 2.445 8.444 1.00 96.81 73 HIS A N 1
ATOM 581 C CA . HIS A 1 73 ? 5.378 2.171 9.259 1.00 96.81 73 HIS A CA 1
ATOM 582 C C . HIS A 1 73 ? 6.543 1.701 8.391 1.00 96.81 73 HIS A C 1
ATOM 584 O O . HIS A 1 73 ? 6.417 0.744 7.633 1.00 96.81 73 HIS A O 1
ATOM 590 N N . ASN A 1 74 ? 7.692 2.357 8.533 1.00 95.19 74 ASN A N 1
ATOM 591 C CA . ASN A 1 74 ? 8.944 1.978 7.884 1.00 95.19 74 ASN A CA 1
ATOM 592 C C . ASN A 1 74 ? 10.086 2.092 8.910 1.00 95.19 74 ASN A C 1
ATOM 594 O O . ASN A 1 74 ? 10.653 3.177 9.082 1.00 95.19 74 ASN A O 1
ATOM 598 N N . PRO A 1 75 ? 10.387 1.021 9.662 1.00 91.69 75 PRO A N 1
ATOM 599 C CA . PRO A 1 75 ? 11.286 1.106 10.805 1.00 91.69 75 PRO A CA 1
ATOM 600 C C . PRO A 1 75 ? 12.704 1.470 10.365 1.00 91.69 75 PRO A C 1
ATOM 602 O O . PRO A 1 75 ? 13.221 0.952 9.374 1.00 91.69 75 PRO A O 1
ATOM 605 N N . GLY A 1 76 ? 13.316 2.415 11.084 1.00 87.44 76 GLY A N 1
ATOM 606 C CA . GLY A 1 76 ? 14.644 2.944 10.755 1.00 87.44 76 GLY A CA 1
ATOM 607 C C . GLY A 1 76 ? 14.727 3.653 9.398 1.00 87.44 76 GLY A C 1
ATOM 608 O O . GLY A 1 76 ? 15.831 3.955 8.943 1.00 87.44 76 GLY A O 1
ATOM 609 N N . ASN A 1 77 ? 13.591 3.907 8.728 1.00 90.56 77 ASN A N 1
ATOM 610 C CA . ASN A 1 77 ? 13.559 4.322 7.327 1.00 90.56 77 ASN A CA 1
ATOM 611 C C . ASN A 1 77 ? 14.432 3.402 6.454 1.00 90.56 77 ASN A C 1
ATOM 613 O O . ASN A 1 77 ? 15.269 3.865 5.664 1.00 90.56 77 ASN A O 1
ATOM 617 N N . SER A 1 78 ? 14.284 2.092 6.664 1.00 91.81 78 SER A N 1
ATOM 618 C CA . SER A 1 78 ? 15.140 1.064 6.073 1.00 91.81 78 SER A CA 1
ATOM 619 C C . SER A 1 78 ? 14.610 0.517 4.757 1.00 91.81 78 SER A C 1
ATOM 621 O O . SER A 1 78 ? 15.416 0.113 3.919 1.00 91.81 78 SER A O 1
ATOM 623 N N . TYR A 1 79 ? 13.294 0.521 4.545 1.00 94.31 79 TYR A N 1
ATOM 624 C CA . TYR A 1 79 ? 12.682 -0.111 3.381 1.00 94.31 79 TYR A CA 1
ATOM 625 C C . TYR A 1 79 ? 12.387 0.877 2.254 1.00 94.31 79 TYR A C 1
ATOM 627 O O . TYR A 1 79 ? 11.972 2.012 2.487 1.00 94.31 79 TYR A O 1
ATOM 635 N N . ILE A 1 80 ? 12.608 0.425 1.021 1.00 95.50 80 ILE A N 1
ATOM 636 C CA . ILE A 1 80 ? 12.386 1.183 -0.210 1.00 95.50 80 ILE A CA 1
ATOM 637 C C . ILE A 1 80 ? 11.556 0.320 -1.156 1.00 95.50 80 ILE A C 1
ATOM 639 O O . ILE A 1 80 ? 12.073 -0.644 -1.727 1.00 95.50 80 ILE A O 1
ATOM 643 N N . VAL A 1 81 ? 10.290 0.681 -1.351 1.00 95.56 81 VAL A N 1
ATOM 644 C CA . VAL A 1 81 ? 9.451 0.140 -2.426 1.00 95.56 81 VAL A CA 1
ATOM 645 C C . VAL A 1 81 ? 9.848 0.829 -3.729 1.00 95.56 81 VAL A C 1
ATOM 647 O O . VAL A 1 81 ? 9.978 2.056 -3.761 1.00 95.56 81 VAL A O 1
ATOM 650 N N . ARG A 1 82 ? 10.084 0.068 -4.804 1.00 94.44 82 ARG A N 1
ATOM 651 C CA . ARG A 1 82 ? 10.516 0.641 -6.092 1.00 94.44 82 ARG A CA 1
ATOM 652 C C . ARG A 1 82 ? 10.283 -0.279 -7.287 1.00 94.44 82 ARG A C 1
ATOM 654 O O . ARG A 1 82 ? 10.243 -1.499 -7.152 1.00 94.44 82 ARG A O 1
ATOM 661 N N . GLY A 1 83 ? 10.218 0.306 -8.486 1.00 92.56 83 GLY A N 1
ATOM 662 C CA . GLY A 1 83 ? 10.578 -0.416 -9.710 1.00 92.56 83 GLY A CA 1
ATOM 663 C C . GLY A 1 83 ? 12.085 -0.688 -9.749 1.00 92.56 83 GLY A C 1
ATOM 664 O O . GLY A 1 83 ? 12.867 0.111 -9.239 1.00 92.56 83 GLY A O 1
ATOM 665 N N . THR A 1 84 ? 12.515 -1.792 -10.359 1.00 84.81 84 THR A N 1
ATOM 666 C CA . THR A 1 84 ? 13.937 -2.203 -10.349 1.00 84.81 84 THR A CA 1
ATOM 667 C C . THR A 1 84 ? 14.887 -1.186 -10.984 1.00 84.81 84 THR A C 1
ATOM 669 O O . THR A 1 84 ? 16.046 -1.101 -10.586 1.00 84.81 84 THR A O 1
ATOM 672 N N . SER A 1 85 ? 14.402 -0.406 -11.952 1.00 86.56 85 SER A N 1
ATOM 673 C CA . SER A 1 85 ? 15.139 0.669 -12.627 1.00 86.56 85 SER A CA 1
ATOM 674 C C . SER A 1 85 ? 15.028 2.033 -11.935 1.00 86.56 85 SER A C 1
ATOM 676 O O . SER A 1 85 ? 15.639 2.994 -12.396 1.00 86.56 85 SER A O 1
ATOM 678 N N . GLN A 1 86 ? 14.253 2.148 -10.852 1.00 89.56 86 GLN A N 1
ATOM 679 C CA . GLN A 1 86 ? 13.989 3.416 -10.175 1.00 89.56 86 GLN A CA 1
ATOM 680 C C . GLN A 1 86 ? 14.831 3.566 -8.904 1.00 89.56 86 GLN A C 1
ATOM 682 O O . GLN A 1 86 ? 15.046 2.618 -8.140 1.00 89.56 86 GLN A O 1
ATOM 687 N N . THR A 1 87 ? 15.255 4.799 -8.644 1.00 88.56 87 THR A N 1
ATOM 688 C CA . THR A 1 87 ? 15.936 5.181 -7.407 1.00 88.56 87 THR A CA 1
ATOM 689 C C . THR A 1 87 ? 15.005 6.070 -6.599 1.00 88.56 87 THR A C 1
ATOM 691 O O . THR A 1 87 ? 14.650 7.157 -7.043 1.00 88.56 87 THR A O 1
ATOM 694 N N . PHE A 1 88 ? 14.624 5.604 -5.411 1.00 90.12 88 PHE A N 1
ATOM 695 C CA . PHE A 1 88 ? 13.800 6.345 -4.460 1.00 90.12 88 PHE A CA 1
ATOM 696 C C . PHE A 1 88 ? 14.473 6.367 -3.087 1.00 90.12 88 PHE A C 1
ATOM 698 O O . PHE A 1 88 ? 15.169 5.405 -2.740 1.00 90.12 88 PHE A O 1
ATOM 705 N N . PRO A 1 89 ? 14.260 7.426 -2.288 1.00 92.69 89 PRO A N 1
ATOM 706 C CA . PRO A 1 89 ? 14.526 7.347 -0.863 1.00 92.69 89 PRO A CA 1
ATOM 707 C C . PRO A 1 89 ? 13.537 6.371 -0.196 1.00 92.69 89 PRO A C 1
ATOM 709 O O . PRO A 1 89 ? 12.481 6.077 -0.761 1.00 92.69 89 PRO A O 1
ATOM 712 N N . PRO A 1 90 ? 13.839 5.889 1.019 1.00 94.69 90 PRO A N 1
ATOM 713 C CA . PRO A 1 90 ? 12.867 5.171 1.837 1.00 94.69 90 PRO A CA 1
ATOM 714 C C . PRO A 1 90 ? 11.587 5.979 2.014 1.00 94.69 90 PRO A C 1
ATOM 716 O O . PRO A 1 90 ? 11.637 7.139 2.438 1.00 94.69 90 PRO A O 1
ATOM 719 N N . GLN A 1 91 ? 10.448 5.360 1.706 1.00 94.88 91 GLN A N 1
ATOM 720 C CA . GLN A 1 91 ? 9.145 5.991 1.884 1.00 94.88 91 GLN A CA 1
ATOM 721 C C . GLN A 1 91 ? 8.906 6.259 3.373 1.00 94.88 91 GLN A C 1
ATOM 723 O O . GLN A 1 91 ? 9.063 5.360 4.200 1.00 94.88 91 GLN A O 1
ATOM 728 N N . GLN A 1 92 ? 8.574 7.503 3.711 1.00 95.56 92 GLN A N 1
ATOM 729 C CA . GLN A 1 92 ? 8.295 7.905 5.087 1.00 95.56 92 GLN A CA 1
ATOM 730 C C . GLN A 1 92 ? 6.876 7.475 5.476 1.00 95.56 92 GLN A C 1
ATOM 732 O O . GLN A 1 92 ? 6.060 7.128 4.621 1.00 95.56 92 GLN A O 1
ATOM 737 N N . GLN A 1 93 ? 6.563 7.509 6.772 1.00 96.56 93 GLN A N 1
ATOM 738 C CA . GLN A 1 93 ? 5.172 7.381 7.208 1.00 96.56 93 GLN A CA 1
ATOM 739 C C . GLN A 1 93 ? 4.328 8.503 6.576 1.00 96.56 93 GLN A C 1
ATOM 741 O O . GLN A 1 93 ? 4.776 9.646 6.492 1.00 96.56 93 GLN A O 1
ATOM 746 N N . GLY A 1 94 ? 3.131 8.171 6.098 1.00 97.50 94 GLY A N 1
ATOM 747 C CA . GLY A 1 94 ? 2.247 9.090 5.378 1.00 97.50 94 GLY A CA 1
ATOM 748 C C . GLY A 1 94 ? 2.553 9.226 3.883 1.00 97.50 94 GLY A C 1
ATOM 749 O O . GLY A 1 94 ? 1.782 9.859 3.162 1.00 97.50 94 GLY A O 1
ATOM 750 N N . THR A 1 95 ? 3.633 8.620 3.375 1.00 98.12 95 THR A N 1
ATOM 751 C CA . THR A 1 95 ? 3.879 8.563 1.929 1.00 98.12 95 THR A CA 1
ATOM 752 C C . THR A 1 95 ? 2.881 7.610 1.270 1.00 98.12 95 THR A C 1
ATOM 754 O O . THR A 1 95 ? 2.860 6.418 1.577 1.00 98.12 95 THR A O 1
ATOM 757 N N . MET A 1 96 ? 2.092 8.112 0.322 1.00 98.31 96 MET A N 1
ATOM 758 C CA . MET A 1 96 ? 1.287 7.300 -0.583 1.00 98.31 96 MET A CA 1
ATOM 759 C C . MET A 1 96 ? 2.058 7.048 -1.877 1.00 98.31 96 MET A C 1
ATOM 761 O O . MET A 1 96 ? 2.619 7.965 -2.475 1.00 98.31 96 MET A O 1
ATOM 765 N N . ILE A 1 97 ? 2.054 5.800 -2.333 1.00 98.06 97 ILE A N 1
ATOM 766 C CA . ILE A 1 97 ? 2.558 5.405 -3.648 1.00 98.06 97 ILE A CA 1
ATOM 767 C C . ILE A 1 97 ? 1.453 4.724 -4.446 1.00 98.06 97 ILE A C 1
ATOM 769 O O . ILE A 1 97 ? 0.636 4.005 -3.880 1.00 98.06 97 ILE A O 1
ATOM 773 N N . VAL A 1 98 ? 1.470 4.889 -5.766 1.00 98.25 98 VAL A N 1
ATOM 774 C CA . VAL A 1 98 ? 0.747 4.012 -6.694 1.00 98.25 98 VAL A CA 1
ATOM 775 C C . VAL A 1 98 ? 1.774 3.140 -7.394 1.00 98.25 98 VAL A C 1
ATOM 777 O O . VAL A 1 98 ? 2.646 3.630 -8.120 1.00 98.25 98 VAL A O 1
ATOM 780 N N . LEU A 1 99 ? 1.690 1.839 -7.138 1.00 97.31 99 LEU A N 1
ATOM 781 C CA . LEU A 1 99 ? 2.577 0.838 -7.702 1.00 97.31 99 LEU A CA 1
ATOM 782 C C . LEU A 1 99 ? 1.897 0.164 -8.895 1.00 97.31 99 LEU A C 1
ATOM 784 O O . LEU A 1 99 ? 0.860 -0.466 -8.739 1.00 97.31 99 LEU A O 1
ATOM 788 N N . ASP A 1 100 ? 2.497 0.259 -10.074 1.00 97.38 100 ASP A N 1
ATOM 789 C CA . ASP A 1 100 ? 2.219 -0.646 -11.188 1.00 97.38 100 ASP A CA 1
ATOM 790 C C . ASP A 1 100 ? 2.780 -2.030 -10.839 1.00 97.38 100 ASP A C 1
ATOM 792 O O . ASP A 1 100 ? 4.007 -2.198 -10.767 1.00 97.38 100 ASP A O 1
ATOM 796 N N . ILE A 1 101 ? 1.881 -2.979 -10.572 1.00 96.19 101 ILE A N 1
ATOM 797 C CA . ILE A 1 101 ? 2.218 -4.338 -10.124 1.00 96.19 101 ILE A CA 1
ATOM 798 C C . ILE A 1 101 ? 2.463 -5.309 -11.287 1.00 96.19 101 ILE A C 1
ATOM 800 O O . ILE A 1 101 ? 3.036 -6.378 -11.083 1.00 96.19 101 ILE A O 1
ATOM 804 N N . ASP A 1 102 ? 2.113 -4.908 -12.508 1.00 96.50 102 ASP A N 1
ATOM 805 C CA . ASP A 1 102 ? 2.453 -5.610 -13.748 1.00 96.50 102 ASP A CA 1
ATOM 806 C C . ASP A 1 102 ? 3.950 -5.456 -14.052 1.00 96.50 102 ASP A C 1
ATOM 808 O O . ASP A 1 102 ? 4.666 -6.399 -14.395 1.00 96.50 102 ASP A O 1
ATOM 812 N N . ALA A 1 103 ? 4.469 -4.246 -13.840 1.00 95.94 103 ALA A N 1
ATOM 813 C CA . ALA A 1 103 ? 5.883 -3.955 -14.004 1.00 95.94 103 ALA A CA 1
ATOM 814 C C . ALA A 1 103 ? 6.729 -4.535 -12.859 1.00 95.94 103 ALA A C 1
ATOM 816 O O . ALA A 1 103 ? 6.348 -4.473 -11.685 1.00 95.94 103 ALA A O 1
ATOM 817 N N . ARG A 1 104 ? 7.956 -4.984 -13.176 1.00 96.38 104 ARG A N 1
ATOM 818 C CA . ARG A 1 104 ? 8.883 -5.511 -12.161 1.00 96.38 104 ARG A CA 1
ATOM 819 C C . ARG A 1 104 ? 9.121 -4.512 -11.031 1.00 96.38 104 ARG A C 1
ATOM 821 O O . ARG A 1 104 ? 9.462 -3.346 -11.259 1.00 96.38 104 ARG A O 1
ATOM 828 N N . HIS A 1 105 ? 8.976 -4.989 -9.806 1.00 95.81 105 HIS A N 1
ATOM 829 C CA . HIS A 1 105 ? 9.134 -4.203 -8.596 1.00 95.81 105 HIS A CA 1
ATOM 830 C C . HIS A 1 105 ? 9.682 -5.056 -7.454 1.00 95.81 105 HIS A C 1
ATOM 832 O O . HIS A 1 105 ? 9.745 -6.281 -7.538 1.00 95.81 105 HIS A O 1
ATOM 838 N N . GLU A 1 106 ? 10.164 -4.384 -6.419 1.00 96.00 106 GLU A N 1
ATOM 839 C CA . GLU A 1 106 ? 10.781 -4.998 -5.249 1.00 96.00 106 GLU A CA 1
ATOM 840 C C . GLU A 1 106 ? 10.616 -4.093 -4.026 1.00 96.00 106 GLU A C 1
ATOM 842 O O . GLU A 1 106 ? 10.288 -2.906 -4.147 1.00 96.00 106 GLU A O 1
ATOM 847 N N . VAL A 1 107 ? 10.924 -4.647 -2.854 1.00 94.69 107 VAL A N 1
ATOM 848 C CA . VAL A 1 107 ? 11.172 -3.859 -1.648 1.00 94.69 107 VAL A CA 1
ATOM 849 C C . VAL A 1 107 ? 12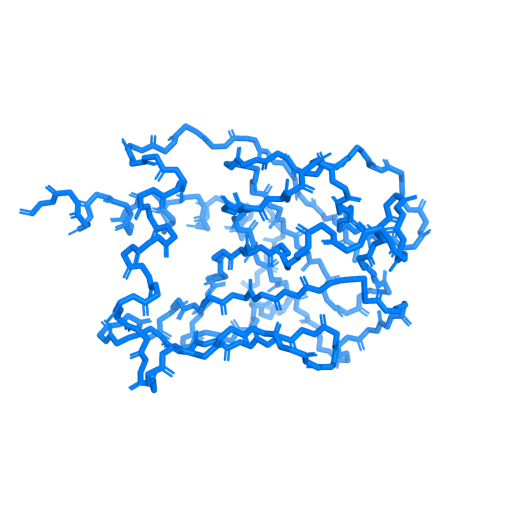.583 -4.157 -1.179 1.00 94.69 107 VAL A C 1
ATOM 851 O O . VAL A 1 107 ? 12.897 -5.288 -0.816 1.00 94.69 107 VAL A O 1
ATOM 854 N N . ARG A 1 108 ? 13.460 -3.157 -1.179 1.00 93.12 108 ARG A N 1
ATOM 855 C CA . ARG A 1 108 ? 14.824 -3.318 -0.661 1.00 93.12 108 ARG A CA 1
ATOM 856 C C . ARG A 1 108 ? 14.905 -2.833 0.771 1.00 93.12 108 ARG A C 1
ATOM 858 O O . ARG A 1 108 ? 14.345 -1.793 1.087 1.00 93.12 108 ARG A O 1
ATOM 865 N N . SER A 1 109 ? 15.651 -3.552 1.603 1.00 90.00 109 SER A N 1
ATOM 866 C CA . SER A 1 109 ? 16.133 -3.027 2.881 1.00 90.00 109 SER A CA 1
ATOM 867 C C . SER A 1 109 ? 17.526 -2.429 2.691 1.00 90.00 109 SER A C 1
ATOM 869 O O . SER A 1 109 ? 18.342 -2.997 1.960 1.00 90.00 109 SER A O 1
ATOM 871 N N . LYS A 1 110 ? 17.817 -1.313 3.368 1.00 85.38 110 LYS A N 1
ATOM 872 C CA . LYS A 1 110 ? 19.183 -0.781 3.516 1.00 85.38 110 LYS A CA 1
ATOM 873 C C . LYS A 1 110 ? 20.113 -1.776 4.204 1.00 85.38 110 LYS A C 1
ATOM 875 O O . LYS A 1 110 ? 21.291 -1.829 3.873 1.00 85.38 110 LYS A O 1
ATOM 880 N N . ASP A 1 111 ? 19.571 -2.562 5.126 1.00 80.94 111 ASP A N 1
ATOM 881 C CA . ASP A 1 111 ? 20.271 -3.668 5.761 1.00 80.94 111 ASP A CA 1
ATOM 882 C C . ASP A 1 111 ? 19.290 -4.851 5.926 1.00 80.94 111 ASP A C 1
ATOM 884 O O . ASP A 1 111 ? 18.446 -4.863 6.827 1.00 80.94 111 ASP A O 1
ATOM 888 N N . PRO A 1 112 ? 19.321 -5.825 4.994 1.00 67.88 112 PRO A N 1
ATOM 889 C CA . PRO A 1 112 ? 18.460 -7.009 5.018 1.00 67.88 112 PRO A CA 1
ATOM 890 C C . PRO A 1 112 ? 18.675 -7.918 6.235 1.00 67.88 112 PRO A C 1
ATOM 892 O O . PRO A 1 112 ? 17.791 -8.708 6.552 1.00 67.88 112 PRO A O 1
ATOM 895 N N . ASN A 1 113 ? 19.823 -7.801 6.908 1.00 71.06 113 ASN A N 1
ATOM 896 C CA . ASN A 1 113 ? 20.178 -8.606 8.077 1.00 71.06 113 ASN A CA 1
ATOM 897 C C . ASN A 1 113 ? 19.951 -7.846 9.397 1.00 71.06 113 ASN A C 1
ATOM 899 O O . ASN A 1 113 ? 19.987 -8.453 10.464 1.00 71.06 113 ASN A O 1
ATOM 903 N N . GLY A 1 114 ? 19.693 -6.537 9.328 1.00 65.38 114 GLY A N 1
ATOM 904 C CA . GLY A 1 114 ? 19.651 -5.615 10.467 1.00 65.38 114 GLY A CA 1
ATOM 905 C C . GLY A 1 114 ? 18.457 -5.754 11.406 1.00 65.38 114 GLY A C 1
ATOM 906 O O . GLY A 1 114 ? 18.403 -5.073 12.424 1.00 65.38 114 GLY A O 1
ATOM 907 N N . GLY A 1 115 ? 17.489 -6.620 11.090 1.00 69.12 115 GLY A N 1
ATOM 908 C CA . GLY A 1 115 ? 16.421 -6.977 12.026 1.00 69.12 115 GLY A CA 1
ATOM 909 C C . GLY A 1 115 ? 15.511 -5.815 12.447 1.00 69.12 115 GLY A C 1
ATOM 910 O O . GLY A 1 115 ? 14.979 -5.841 13.551 1.00 69.12 115 GLY A O 1
ATOM 911 N N . PHE A 1 116 ? 15.288 -4.814 11.586 1.00 78.50 116 PHE A N 1
ATOM 912 C CA . PHE A 1 116 ? 14.469 -3.630 11.912 1.00 78.50 116 PHE A CA 1
ATOM 913 C C . PHE A 1 116 ? 12.976 -3.921 12.144 1.00 78.50 116 PHE A C 1
ATOM 915 O O . PHE A 1 116 ? 12.225 -3.016 12.491 1.00 78.50 116 PHE A O 1
ATOM 922 N N . GLY A 1 117 ? 12.528 -5.162 11.947 1.00 86.38 117 GLY A N 1
ATOM 923 C CA . GLY A 1 117 ? 11.112 -5.519 11.918 1.00 86.38 117 GLY A CA 1
ATOM 924 C C . GLY A 1 117 ? 10.482 -5.285 10.545 1.00 86.38 117 GLY A C 1
ATOM 925 O O . GLY A 1 117 ? 11.164 -4.922 9.584 1.00 86.38 117 GLY A O 1
ATOM 926 N N . ALA A 1 118 ? 9.181 -5.546 10.444 1.00 91.94 118 ALA A N 1
ATOM 927 C CA . ALA A 1 118 ? 8.431 -5.413 9.201 1.00 91.94 118 ALA A CA 1
ATOM 928 C C . ALA A 1 118 ? 8.034 -3.952 8.935 1.00 91.94 118 ALA A C 1
ATOM 930 O O . ALA A 1 118 ? 7.694 -3.221 9.863 1.00 91.94 118 ALA A O 1
ATOM 931 N N . TRP A 1 119 ? 8.033 -3.536 7.669 1.00 94.69 119 TRP A N 1
ATOM 932 C CA . TRP A 1 119 ? 7.288 -2.349 7.251 1.00 94.69 119 TRP A CA 1
ATOM 933 C C . TRP A 1 119 ? 5.796 -2.685 7.163 1.00 94.69 119 TRP A C 1
ATOM 935 O O . TRP A 1 119 ? 5.424 -3.853 7.027 1.00 94.69 119 TRP A O 1
ATOM 945 N N . ALA A 1 120 ? 4.945 -1.663 7.237 1.00 97.00 120 ALA A N 1
ATOM 946 C CA . ALA A 1 120 ? 3.501 -1.804 7.121 1.00 97.00 120 ALA A CA 1
ATOM 947 C C . ALA A 1 120 ? 2.905 -0.693 6.253 1.00 97.00 120 ALA A C 1
ATOM 949 O O . ALA A 1 120 ? 3.248 0.483 6.406 1.00 97.00 120 ALA A O 1
ATOM 950 N N . GLY A 1 121 ? 1.975 -1.059 5.376 1.00 97.81 121 GLY A N 1
ATOM 951 C CA . GLY A 1 121 ? 1.211 -0.134 4.552 1.00 97.81 121 GLY A CA 1
ATOM 952 C C . GLY A 1 121 ? -0.269 -0.498 4.493 1.00 97.81 121 GLY A C 1
ATOM 953 O O . GLY A 1 121 ? -0.638 -1.669 4.557 1.00 97.81 121 GLY A O 1
ATOM 954 N N . LEU A 1 122 ? -1.121 0.514 4.360 1.00 98.12 122 LEU A N 1
ATOM 955 C CA . LEU A 1 122 ? -2.541 0.342 4.072 1.00 98.12 122 LEU A CA 1
ATOM 956 C C . LEU A 1 122 ? -2.735 0.317 2.558 1.00 98.12 122 LEU A C 1
ATOM 958 O O . LEU A 1 122 ? -2.326 1.241 1.856 1.00 98.12 122 LEU A O 1
ATOM 962 N N . VAL A 1 123 ? -3.351 -0.745 2.060 1.00 97.75 123 VAL A N 1
ATOM 963 C CA . VAL A 1 123 ? -3.678 -0.925 0.646 1.00 97.75 123 VAL A CA 1
ATOM 964 C C . VAL A 1 123 ? -5.162 -0.665 0.448 1.00 97.75 123 VAL A C 1
ATOM 966 O O . VAL A 1 123 ? -5.976 -1.069 1.282 1.00 97.75 123 VAL A O 1
ATOM 969 N N . TRP A 1 124 ? -5.501 -0.017 -0.664 1.00 97.88 124 TRP A N 1
ATOM 970 C CA . TRP A 1 124 ? -6.880 0.217 -1.081 1.00 97.88 124 TRP A CA 1
ATOM 971 C C . TRP A 1 124 ? -7.147 -0.371 -2.470 1.00 97.88 124 TRP A C 1
ATOM 973 O O . TRP A 1 124 ? -6.302 -0.298 -3.362 1.00 97.88 124 TRP A O 1
ATOM 983 N N . GLY A 1 125 ? -8.341 -0.928 -2.642 1.00 96.69 125 GLY A N 1
ATOM 984 C CA . GLY A 1 125 ? -8.880 -1.393 -3.914 1.00 96.69 125 GLY A CA 1
ATOM 985 C C . GLY A 1 125 ? -10.259 -2.020 -3.719 1.00 96.69 125 GLY A C 1
ATOM 986 O O . GLY A 1 125 ? -10.642 -2.338 -2.593 1.00 96.69 125 GLY A O 1
ATOM 987 N N . HIS A 1 126 ? -11.047 -2.186 -4.781 1.00 92.12 126 HIS A N 1
ATOM 988 C CA . HIS A 1 126 ? -12.374 -2.796 -4.644 1.00 92.12 126 HIS A CA 1
ATOM 989 C C . HIS A 1 126 ? -12.243 -4.225 -4.103 1.00 92.12 126 HIS A C 1
ATOM 991 O O . HIS A 1 126 ? -11.482 -5.021 -4.645 1.00 92.12 126 HIS A O 1
ATOM 997 N N . CYS A 1 127 ? -12.922 -4.532 -2.995 1.00 89.38 127 CYS A N 1
ATOM 998 C CA . CYS A 1 127 ? -12.766 -5.798 -2.269 1.00 89.38 127 CYS A CA 1
ATOM 999 C C . CYS A 1 127 ? -11.319 -6.123 -1.830 1.00 89.38 127 CYS A C 1
ATOM 1001 O O . CYS A 1 127 ? -11.041 -7.256 -1.444 1.00 89.38 127 CYS A O 1
ATOM 1003 N N . GLY A 1 128 ? -10.412 -5.138 -1.819 1.00 87.94 128 GLY A N 1
ATOM 1004 C CA . GLY A 1 128 ? -8.989 -5.315 -1.518 1.00 87.94 128 GLY A CA 1
ATOM 1005 C C . GLY A 1 128 ? -8.139 -5.770 -2.710 1.00 87.94 128 GLY A C 1
ATOM 1006 O O . GLY A 1 128 ? -6.949 -6.031 -2.529 1.00 87.94 128 GLY A O 1
ATOM 1007 N N . GLU A 1 129 ? -8.724 -5.850 -3.905 1.00 94.38 129 GLU A N 1
ATOM 1008 C CA . GLU A 1 129 ? -8.053 -6.279 -5.133 1.00 94.38 129 GLU A CA 1
ATOM 1009 C C . GLU A 1 129 ? -7.321 -5.124 -5.839 1.00 94.38 129 GLU A C 1
ATOM 1011 O O . GLU A 1 129 ? -7.687 -3.957 -5.671 1.00 94.38 129 GLU A O 1
ATOM 1016 N N . PRO A 1 130 ? -6.294 -5.409 -6.662 1.00 95.88 130 PRO A N 1
ATOM 1017 C CA . PRO A 1 130 ? -5.663 -4.400 -7.508 1.00 95.88 130 PRO A CA 1
ATOM 1018 C C . PRO A 1 130 ? -6.638 -3.728 -8.482 1.00 95.88 130 PRO A C 1
ATOM 1020 O O . PRO A 1 130 ? -7.580 -4.341 -8.979 1.00 95.88 130 PRO A O 1
ATOM 1023 N N . LEU A 1 131 ? -6.358 -2.473 -8.824 1.00 97.75 131 LEU A N 1
ATOM 1024 C CA . LEU A 1 131 ? -7.152 -1.689 -9.770 1.00 97.75 131 LEU A CA 1
ATOM 1025 C C . LEU A 1 131 ? -6.656 -1.943 -11.193 1.00 97.75 131 LEU A C 1
ATOM 1027 O O . LEU A 1 131 ? -5.508 -1.632 -11.509 1.00 97.75 131 LEU A O 1
ATOM 1031 N N . LEU A 1 132 ? -7.491 -2.522 -12.050 1.00 97.62 132 LEU A N 1
ATOM 1032 C CA . LEU A 1 132 ? -7.083 -2.936 -13.393 1.00 97.62 132 LEU A CA 1
ATOM 1033 C C . LEU A 1 132 ? -6.790 -1.736 -14.306 1.00 97.62 132 LEU A C 1
ATOM 1035 O O . LEU A 1 132 ? -7.533 -0.756 -14.324 1.00 97.62 132 LEU A O 1
ATOM 1039 N N . LYS A 1 133 ? -5.737 -1.851 -15.124 1.00 97.25 133 LYS A N 1
ATOM 1040 C CA . LYS A 1 133 ? -5.337 -0.835 -16.117 1.00 97.25 133 LYS A CA 1
ATOM 1041 C C . LYS A 1 133 ? -6.399 -0.586 -17.191 1.00 97.25 133 LYS A C 1
ATOM 1043 O O . LYS A 1 133 ? -6.367 0.442 -17.850 1.00 97.25 133 LYS A O 1
ATOM 1048 N N . THR A 1 134 ? -7.321 -1.527 -17.390 1.00 96.62 134 THR A N 1
ATOM 1049 C CA . THR A 1 134 ? -8.452 -1.382 -18.320 1.00 96.62 134 THR A CA 1
ATOM 1050 C C . THR A 1 134 ? -9.446 -0.315 -17.880 1.00 96.62 134 THR A C 1
ATOM 1052 O O . THR A 1 134 ? -10.101 0.278 -18.730 1.00 96.62 134 THR A O 1
ATOM 1055 N N . ASP A 1 135 ? -9.542 -0.073 -16.571 1.00 96.50 135 ASP A N 1
ATOM 1056 C CA . ASP A 1 135 ? -10.566 0.789 -15.975 1.00 96.50 135 ASP A CA 1
ATOM 1057 C C . ASP A 1 135 ? -9.970 2.045 -15.328 1.00 96.50 135 ASP A C 1
ATOM 1059 O O . ASP A 1 135 ? -10.686 3.005 -15.040 1.00 96.50 135 ASP A O 1
ATOM 1063 N N . TRP A 1 136 ? -8.657 2.047 -15.085 1.00 97.38 136 TRP A N 1
ATOM 1064 C CA . TRP A 1 136 ? -7.989 3.069 -14.296 1.00 97.38 136 TRP A CA 1
ATOM 1065 C C . TRP A 1 136 ? -6.717 3.584 -14.955 1.00 97.38 136 TRP A C 1
ATOM 1067 O O . TRP A 1 136 ? -5.863 2.815 -15.381 1.00 97.38 136 TRP A O 1
ATOM 1077 N N . GLU A 1 137 ? -6.549 4.903 -14.906 1.00 97.19 137 GLU A N 1
ATOM 1078 C CA . GLU A 1 137 ? -5.289 5.587 -15.193 1.00 97.19 137 GLU A CA 1
ATOM 1079 C C . GLU A 1 137 ? -4.547 5.907 -13.883 1.00 97.19 137 GLU A C 1
ATOM 1081 O O . GLU A 1 137 ? -5.204 6.208 -12.877 1.00 97.19 137 GLU A O 1
ATOM 1086 N N . PRO A 1 138 ? -3.198 5.929 -13.861 1.00 95.75 138 PRO A N 1
ATOM 1087 C CA . PRO A 1 138 ? -2.411 6.153 -12.643 1.00 95.75 138 PRO A CA 1
ATOM 1088 C C . PRO A 1 138 ? -2.826 7.380 -11.822 1.00 95.75 138 PRO A C 1
ATOM 1090 O O . PRO A 1 138 ? -2.894 7.316 -10.595 1.00 95.75 138 PRO A O 1
ATOM 1093 N N . GLN A 1 139 ? -3.117 8.495 -12.497 1.00 96.81 139 GLN A N 1
ATOM 1094 C CA . GLN A 1 139 ? -3.501 9.746 -11.845 1.00 96.81 139 GLN A CA 1
ATOM 1095 C C . GLN A 1 139 ? -4.882 9.637 -11.177 1.00 96.81 139 GLN A C 1
ATOM 1097 O O . GLN A 1 139 ? -5.049 10.081 -10.042 1.00 96.81 139 GLN A O 1
ATOM 1102 N N . ASN A 1 140 ? -5.839 8.968 -11.829 1.00 97.38 140 ASN A N 1
ATOM 1103 C CA . ASN A 1 140 ? -7.173 8.728 -11.273 1.00 97.38 140 ASN A CA 1
ATOM 1104 C C . ASN A 1 140 ? -7.101 7.796 -10.055 1.00 97.38 140 ASN A C 1
ATOM 1106 O O . ASN A 1 140 ? -7.793 8.023 -9.063 1.00 97.38 140 ASN A O 1
ATOM 1110 N N . VAL A 1 141 ? -6.226 6.781 -10.103 1.00 98.06 141 VAL A N 1
ATOM 1111 C CA . VAL A 1 141 ? -5.947 5.916 -8.945 1.00 98.06 141 VAL A CA 1
ATOM 1112 C C . VAL A 1 141 ? -5.412 6.735 -7.780 1.00 98.06 141 VAL A C 1
ATOM 1114 O O . VAL A 1 141 ? -5.901 6.576 -6.666 1.00 98.06 141 VAL A O 1
ATOM 1117 N N . ALA A 1 142 ? -4.432 7.611 -8.016 1.00 98.12 142 ALA A N 1
ATOM 1118 C CA . ALA A 1 142 ? -3.845 8.434 -6.962 1.00 98.12 142 ALA A CA 1
ATOM 1119 C C . ALA A 1 142 ? -4.888 9.353 -6.308 1.00 98.12 142 ALA A C 1
ATOM 1121 O O . ALA A 1 142 ? -5.000 9.398 -5.084 1.00 98.12 142 ALA A O 1
ATOM 1122 N N . GLU A 1 143 ? -5.697 10.042 -7.114 1.00 98.06 143 GLU A N 1
ATOM 1123 C CA . GLU A 1 143 ? -6.736 10.944 -6.615 1.00 98.06 143 GLU A CA 1
ATOM 1124 C C . GLU A 1 143 ? -7.815 10.218 -5.810 1.00 98.06 143 GLU A C 1
ATOM 1126 O O . GLU A 1 143 ? -8.229 10.716 -4.759 1.00 98.06 143 GLU A O 1
ATOM 1131 N N . GLN A 1 144 ? -8.261 9.044 -6.268 1.00 98.00 144 GLN A N 1
ATOM 1132 C CA . GLN A 1 144 ? -9.249 8.262 -5.531 1.00 98.00 144 GLN A CA 1
ATOM 1133 C C . GLN A 1 144 ? -8.641 7.648 -4.267 1.00 98.00 144 GLN A C 1
ATOM 1135 O O . GLN A 1 144 ? -9.222 7.792 -3.197 1.00 98.00 144 GLN A O 1
ATOM 1140 N N . ALA A 1 145 ? -7.449 7.054 -4.348 1.00 98.19 145 ALA A N 1
ATOM 1141 C CA . ALA A 1 145 ? -6.761 6.485 -3.192 1.00 98.19 145 ALA A CA 1
ATOM 1142 C C . ALA A 1 145 ? -6.539 7.529 -2.090 1.00 98.19 145 ALA A C 1
ATOM 1144 O O . ALA A 1 145 ? -6.792 7.246 -0.922 1.00 98.19 145 ALA A O 1
ATOM 1145 N N . ARG A 1 146 ? -6.157 8.762 -2.454 1.00 98.12 146 ARG A N 1
ATOM 1146 C CA . ARG A 1 146 ? -6.047 9.883 -1.512 1.00 98.12 146 ARG A CA 1
ATOM 1147 C C . ARG A 1 146 ? -7.357 10.118 -0.762 1.00 98.12 146 ARG A C 1
ATOM 1149 O O . ARG A 1 146 ? -7.349 10.194 0.463 1.00 98.12 146 ARG A O 1
ATOM 1156 N N . LYS A 1 147 ? -8.479 10.225 -1.484 1.00 97.75 147 LYS A N 1
ATOM 1157 C CA . LYS A 1 147 ? -9.806 10.425 -0.875 1.00 97.75 147 LYS A CA 1
ATOM 1158 C C . LYS A 1 147 ? -10.166 9.270 0.053 1.00 97.75 147 LYS A C 1
ATOM 1160 O O . LYS A 1 147 ? -10.615 9.502 1.167 1.00 97.75 147 LYS A O 1
ATOM 1165 N N . GLU A 1 148 ? -9.945 8.042 -0.394 1.00 97.88 148 GLU A N 1
ATOM 1166 C CA . GLU A 1 148 ? -10.309 6.825 0.332 1.00 97.88 148 GLU A CA 1
ATOM 1167 C C . GLU A 1 148 ? -9.487 6.660 1.611 1.00 97.88 148 GLU A C 1
ATOM 1169 O O . GLU A 1 148 ? -10.060 6.414 2.670 1.00 97.88 148 GLU A O 1
ATOM 1174 N N . PHE A 1 149 ? -8.170 6.884 1.562 1.00 97.81 149 PHE A N 1
ATOM 1175 C CA . PHE A 1 149 ? -7.331 6.867 2.760 1.00 97.81 149 PHE A CA 1
ATOM 1176 C C . PHE A 1 149 ? -7.716 7.974 3.749 1.00 97.81 149 PHE A C 1
ATOM 1178 O O . PHE A 1 149 ? -7.853 7.698 4.939 1.00 97.81 149 PHE A O 1
ATOM 1185 N N . THR A 1 150 ? -7.947 9.205 3.283 1.00 96.50 150 THR A N 1
ATOM 1186 C CA . THR A 1 150 ? -8.364 10.309 4.162 1.00 96.50 150 THR A CA 1
ATOM 1187 C C . THR A 1 150 ? -9.737 10.053 4.794 1.00 96.50 150 THR A C 1
ATOM 1189 O O . THR A 1 150 ? -9.893 10.218 6.004 1.00 96.50 150 THR A O 1
ATOM 1192 N N . ASN A 1 151 ? -10.719 9.590 4.015 1.00 95.88 151 ASN A N 1
ATOM 1193 C CA . ASN A 1 151 ? -12.058 9.254 4.511 1.00 95.88 151 ASN A CA 1
ATOM 1194 C C . ASN A 1 151 ? -12.024 8.098 5.516 1.00 95.88 151 ASN A C 1
ATOM 1196 O O . ASN A 1 151 ? -12.736 8.122 6.524 1.00 95.88 151 ASN A O 1
ATOM 1200 N N . PHE A 1 152 ? -11.181 7.096 5.261 1.00 95.56 152 PHE A N 1
ATOM 1201 C CA . PHE A 1 152 ? -10.972 5.991 6.185 1.00 95.56 152 PHE A CA 1
ATOM 1202 C C . PHE A 1 152 ? -10.443 6.491 7.534 1.00 95.56 152 PHE A C 1
ATOM 1204 O O . PHE A 1 152 ? -10.998 6.132 8.570 1.00 95.56 152 PHE A O 1
ATOM 1211 N N . CYS A 1 153 ? -9.450 7.388 7.538 1.00 94.69 153 CYS A N 1
ATOM 1212 C CA . CYS A 1 153 ? -8.945 7.991 8.773 1.00 94.69 153 CYS A CA 1
ATOM 1213 C C . CYS A 1 153 ? -10.029 8.772 9.536 1.00 94.69 153 CYS A C 1
ATOM 1215 O O . CYS A 1 153 ? -10.159 8.588 10.742 1.00 94.69 153 CYS A O 1
ATOM 1217 N N . HIS A 1 154 ? -10.851 9.577 8.853 1.00 92.38 154 HIS A N 1
ATOM 1218 C CA . HIS A 1 154 ? -11.957 10.303 9.499 1.00 92.38 154 HIS A CA 1
ATOM 1219 C C . HIS A 1 154 ? -13.007 9.380 10.127 1.00 92.38 154 HIS A C 1
ATOM 1221 O O . HIS A 1 154 ? -13.563 9.695 11.177 1.00 92.38 154 HIS A O 1
ATOM 1227 N N . THR A 1 155 ? -13.259 8.226 9.504 1.00 90.25 155 THR A N 1
ATOM 1228 C CA . THR A 1 155 ? -14.190 7.219 10.036 1.00 90.25 155 THR A CA 1
ATOM 1229 C C . THR A 1 155 ? -13.695 6.630 11.359 1.00 90.25 155 THR A C 1
ATOM 1231 O O . THR A 1 155 ? -14.503 6.208 12.174 1.00 90.25 155 THR A O 1
ATOM 1234 N N . ILE A 1 156 ? -12.378 6.597 11.581 1.00 87.56 156 ILE A N 1
ATOM 1235 C CA . ILE A 1 156 ? -11.765 6.057 12.804 1.00 87.56 156 ILE A CA 1
ATOM 1236 C C . ILE A 1 156 ? -11.746 7.093 13.936 1.00 87.56 156 ILE A C 1
ATOM 1238 O O . ILE A 1 156 ? -11.778 6.719 15.105 1.00 87.56 156 ILE A O 1
ATOM 1242 N N . GLU A 1 157 ? -11.675 8.382 13.605 1.00 74.88 157 GLU A N 1
ATOM 1243 C CA . GLU A 1 157 ? -11.701 9.477 14.587 1.00 74.88 157 GLU A CA 1
ATOM 1244 C C . GLU A 1 157 ? -13.093 9.761 15.170 1.00 74.88 157 GLU A C 1
ATOM 1246 O O . GLU A 1 157 ? -13.181 10.384 16.230 1.00 74.88 157 GLU A O 1
ATOM 1251 N N . SER A 1 158 ? -14.153 9.354 14.464 1.00 59.41 158 SER A N 1
ATOM 1252 C CA . SER A 1 158 ? -15.560 9.626 14.804 1.00 59.41 158 SER A CA 1
ATOM 1253 C C . SER A 1 158 ? -16.151 8.573 15.738 1.00 59.41 158 SER A C 1
ATOM 1255 O O . SER A 1 158 ? -16.921 8.971 16.641 1.00 59.41 158 SER A O 1
#

Organism: NCBI:txid2292702

Sequence (158 aa):
MIVHIENLQLPLACEQLLSYLKSITAMPYQPFRCGFTHLYEIKNFQNFRLLEGVAVPSHSDGIAGYRPILMLHNPGNSYIVRGTSQTFPPQQQGTMIVLDIDARHEVRSKDPNGGFGAWAGLVWGHCGEPLLKTDWEPQNVAEQARKEFTNFCHTIES

Foldseek 3Di:
DWPDKDFDDAPDALVVVVVVQQVQFPPRDDFDDDDAKDWTDGPPCQFKIKIKGAWFDKDAPCAQFKKKKQWSFDFVLFKDKDQPPDDDRRADHRMITIDRRRGIIIIGGNDRPPCRGITIIMIGDRSNDGGHPVVDDSVRCVVVVSVVSRVVSVVVVD

Secondary structure (DSSP, 8-state):
-EEEEEE---SS-HHHHHHHHHHTBSSPP----SSSEEEEEBTT-TTEEEEEES-EEEE--S-SEEEEEEEEE-GGG-EEEEETT---PPPPTTEEEEEESSS-EEEEESSTTS----EEEEEE-GGGPPEETTT--HHHHHHHHHHHHHHHHHHHH-